Protein AF-A0A7C6IAA2-F1 (afdb_monomer)

Mean predicted aligned error: 3.4 Å

Solvent-accessible surface area (backbone atoms only — not comparable to full-atom values): 5817 Å² total; per-residue (Å²): 135,82,60,46,79,39,55,35,83,63,87,96,36,44,39,55,83,73,39,61,46,97,62,60,46,46,45,100,55,75,47,34,41,52,76,76,59,38,31,68,42,54,48,40,27,23,54,76,74,75,37,54,86,50,45,62,55,53,52,51,48,50,66,68,46,45,66,60,51,53,51,56,52,62,74,66,56,58,91,87,53,62,60,71,55,53,51,31,44,52,52,49,50,54,64,47,59,79,43,82

Radius of gyration: 15.53 Å; Cα contacts (8 Å, |Δi|>4): 88; chains: 1; bounding box: 31×31×39 Å

Sequence (100 aa):
MSAYPVLAHGNEKIPAEKLKMAMAVTGTNRHYTWSKIQGRHWKETASRYGSVNLIDEVLTEILKIMSQSIETVSNSLPPEFPEQLALSIFNGIRSTVERL

Structure (mmCIF, N/CA/C/O backbone):
data_AF-A0A7C6IAA2-F1
#
_entry.id   AF-A0A7C6IAA2-F1
#
loop_
_atom_site.group_PDB
_atom_site.id
_atom_site.type_symbol
_atom_site.label_atom_id
_atom_site.label_alt_id
_atom_site.label_comp_id
_atom_site.label_asym_id
_atom_site.label_entity_id
_atom_site.label_seq_id
_atom_site.pdbx_PDB_ins_code
_atom_site.Cartn_x
_atom_site.Cartn_y
_atom_site.Cartn_z
_atom_site.occupancy
_atom_site.B_iso_or_equiv
_atom_site.auth_seq_id
_atom_site.auth_comp_id
_atom_site.auth_asym_id
_atom_site.auth_atom_id
_atom_site.pdbx_PDB_model_num
ATOM 1 N N . MET A 1 1 ? -14.379 1.854 -3.011 1.00 63.50 1 MET A N 1
ATOM 2 C CA . MET A 1 1 ? -14.644 1.164 -1.728 1.00 63.50 1 MET A CA 1
ATOM 3 C C . MET A 1 1 ? -13.348 0.524 -1.251 1.00 63.50 1 MET A C 1
ATOM 5 O O . MET A 1 1 ? -12.658 -0.055 -2.081 1.00 63.50 1 MET A O 1
ATOM 9 N N . SER A 1 2 ? -12.989 0.656 0.029 1.00 86.12 2 SER A N 1
ATOM 10 C CA . SER A 1 2 ? -11.819 -0.033 0.600 1.00 86.12 2 SER A CA 1
ATOM 11 C C . SER A 1 2 ? -12.197 -1.449 1.035 1.00 86.12 2 SER A C 1
ATOM 13 O O . SER A 1 2 ? -13.239 -1.631 1.659 1.00 86.12 2 SER A O 1
ATOM 15 N N . ALA A 1 3 ? -11.358 -2.439 0.721 1.00 92.94 3 ALA A N 1
ATOM 16 C CA . ALA A 1 3 ? -11.587 -3.837 1.095 1.00 92.94 3 ALA A CA 1
ATOM 17 C C . ALA A 1 3 ? -10.971 -4.219 2.454 1.00 92.94 3 ALA A C 1
ATOM 19 O O . ALA A 1 3 ? -11.342 -5.246 3.013 1.00 92.94 3 ALA A O 1
ATOM 20 N N . TYR A 1 4 ? -10.066 -3.405 3.011 1.00 94.00 4 TYR A N 1
ATOM 21 C CA . TYR A 1 4 ? -9.378 -3.709 4.275 1.00 94.00 4 TYR A CA 1
ATOM 22 C C . TYR A 1 4 ? -10.288 -4.028 5.472 1.00 94.00 4 TYR A C 1
ATOM 24 O O . TYR A 1 4 ? -9.972 -4.977 6.186 1.00 94.00 4 TYR A O 1
ATOM 32 N N . PRO A 1 5 ? -11.435 -3.349 5.683 1.00 94.56 5 PRO A N 1
ATOM 33 C CA . PRO A 1 5 ? -12.305 -3.635 6.833 1.00 94.56 5 PRO A CA 1
ATOM 34 C C . PRO A 1 5 ? -12.914 -5.049 6.814 1.00 94.56 5 PRO A C 1
ATOM 36 O O . PRO A 1 5 ? -13.350 -5.586 7.838 1.00 94.56 5 PRO A O 1
ATOM 39 N N . VAL A 1 6 ? -12.960 -5.666 5.631 1.00 94.19 6 VAL A N 1
ATOM 40 C CA . VAL A 1 6 ? -13.503 -7.011 5.411 1.00 94.19 6 VAL A CA 1
ATOM 41 C C . VAL A 1 6 ? -12.428 -8.018 5.002 1.00 94.19 6 VAL 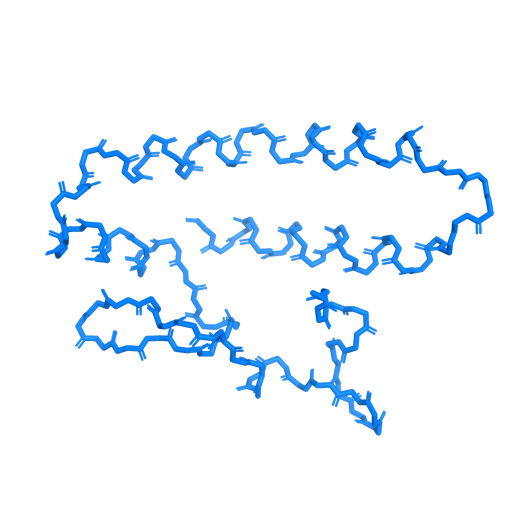A C 1
ATOM 43 O O . VAL A 1 6 ? -12.762 -9.161 4.706 1.00 94.19 6 VAL A O 1
ATOM 46 N N . LEU A 1 7 ? -11.149 -7.631 4.999 1.00 93.00 7 LEU A N 1
ATOM 47 C CA . LEU A 1 7 ? -10.043 -8.476 4.554 1.00 93.00 7 LEU A CA 1
ATOM 48 C C . LEU A 1 7 ? -9.609 -9.429 5.674 1.00 93.00 7 LEU A C 1
ATOM 50 O O . LEU A 1 7 ? -8.737 -9.114 6.478 1.00 93.00 7 LEU A O 1
ATOM 54 N N . ALA A 1 8 ? -10.264 -10.584 5.750 1.00 89.81 8 ALA A N 1
ATOM 55 C CA . ALA A 1 8 ? -10.018 -11.619 6.750 1.00 89.81 8 ALA A CA 1
ATOM 56 C C . ALA A 1 8 ? -10.570 -12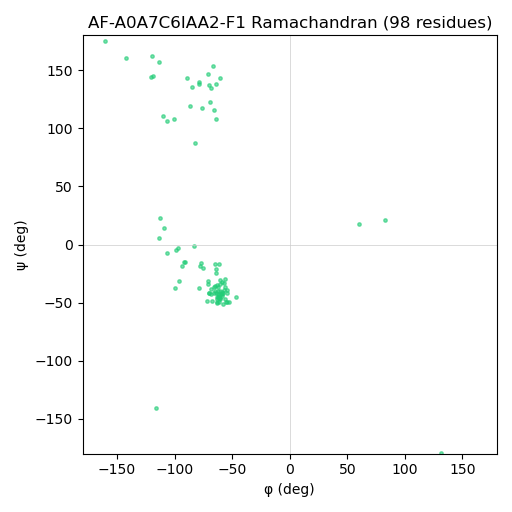.975 6.279 1.00 89.81 8 ALA A C 1
ATOM 58 O O . ALA A 1 8 ? -11.231 -13.076 5.243 1.00 89.81 8 ALA A O 1
ATOM 59 N N . HIS A 1 9 ? -10.320 -14.018 7.068 1.00 90.12 9 HIS A N 1
ATOM 60 C CA . HIS A 1 9 ? -11.006 -15.300 6.928 1.00 90.12 9 HIS A CA 1
ATOM 61 C C . HIS A 1 9 ? -12.281 -15.303 7.780 1.00 90.12 9 HIS A C 1
ATOM 63 O O . HIS A 1 9 ? -12.285 -14.756 8.881 1.00 90.12 9 HIS A O 1
ATOM 69 N N . GLY A 1 10 ? -13.346 -15.935 7.284 1.00 89.00 10 GLY A N 1
ATOM 70 C CA . GLY A 1 10 ? -14.610 -16.093 8.007 1.00 89.00 10 GLY A CA 1
ATOM 71 C C . GLY A 1 10 ? -15.835 -15.720 7.176 1.00 89.00 10 GLY A C 1
ATOM 72 O O . GLY A 1 10 ? -15.724 -15.345 6.006 1.00 89.00 10 GLY A O 1
ATOM 73 N N . ASN A 1 11 ? -17.012 -15.833 7.793 1.00 84.06 11 ASN A N 1
ATOM 74 C CA . ASN A 1 11 ? -18.274 -15.446 7.167 1.00 84.06 11 ASN A CA 1
ATOM 75 C C . ASN A 1 11 ? -18.291 -13.938 6.890 1.00 84.06 11 ASN A C 1
ATOM 77 O O . ASN A 1 11 ? -17.833 -13.151 7.714 1.00 84.06 11 ASN A O 1
ATOM 81 N N . GLU A 1 12 ? -18.800 -13.553 5.716 1.00 86.81 12 GLU A N 1
ATOM 82 C CA . GLU A 1 12 ? -18.903 -12.151 5.267 1.00 86.81 12 GLU A CA 1
ATOM 83 C C . GLU A 1 12 ? -17.553 -11.407 5.157 1.00 86.81 12 GLU A C 1
ATOM 85 O O . GLU A 1 12 ? -17.505 -10.177 5.086 1.00 86.81 12 GLU A O 1
ATOM 90 N N . LYS A 1 13 ? -16.436 -12.146 5.112 1.00 92.81 13 LYS A N 1
ATOM 91 C CA . LYS A 1 13 ? -15.082 -11.614 4.910 1.00 92.81 13 LYS A CA 1
ATOM 92 C C . LYS A 1 13 ? -14.493 -12.078 3.579 1.00 92.81 13 LYS A C 1
ATOM 94 O O . LYS A 1 13 ? -14.902 -13.086 3.003 1.00 92.81 13 LYS A O 1
ATOM 99 N N . ILE A 1 14 ? -13.524 -11.318 3.081 1.00 93.50 14 ILE A N 1
ATOM 100 C CA . ILE A 1 14 ? -12.820 -11.579 1.827 1.00 93.50 14 ILE A CA 1
ATOM 101 C C . ILE A 1 14 ? -11.382 -11.997 2.159 1.00 93.50 14 ILE A C 1
ATOM 103 O O . ILE A 1 14 ? -10.586 -11.151 2.572 1.00 93.50 14 ILE A O 1
ATOM 107 N N . PRO A 1 15 ? -11.010 -13.270 1.938 1.00 94.00 15 PRO A N 1
ATOM 108 C CA . PRO A 1 15 ? -9.627 -13.708 2.073 1.00 94.00 15 PRO A CA 1
ATOM 109 C C . PRO A 1 15 ? -8.701 -12.958 1.109 1.00 94.00 15 PRO A C 1
ATOM 111 O O . PRO A 1 15 ? -9.063 -12.679 -0.041 1.00 94.00 15 PRO A O 1
ATOM 114 N N . ALA A 1 16 ? -7.484 -12.655 1.558 1.00 92.38 16 ALA A N 1
ATOM 115 C CA . ALA A 1 16 ? -6.527 -11.833 0.817 1.00 92.38 16 ALA A CA 1
ATOM 116 C C . ALA A 1 16 ? -6.144 -12.432 -0.549 1.00 92.38 16 ALA A C 1
ATOM 118 O O . ALA A 1 16 ? -5.843 -11.701 -1.495 1.00 92.38 16 ALA A O 1
ATOM 119 N N . GLU A 1 17 ? -6.151 -13.758 -0.675 1.00 93.25 17 GLU A N 1
ATOM 120 C CA . GLU A 1 17 ? -5.873 -14.487 -1.912 1.00 93.25 17 GLU A CA 1
ATOM 121 C C . GLU A 1 17 ? -7.034 -14.446 -2.920 1.00 93.25 17 GLU A C 1
ATOM 123 O O . GLU A 1 17 ? -6.818 -14.647 -4.119 1.00 93.25 17 GLU A O 1
ATOM 128 N N . LYS A 1 18 ? -8.254 -14.145 -2.453 1.00 94.31 18 LYS A N 1
ATOM 129 C CA . LYS A 1 18 ? -9.453 -14.001 -3.291 1.00 94.31 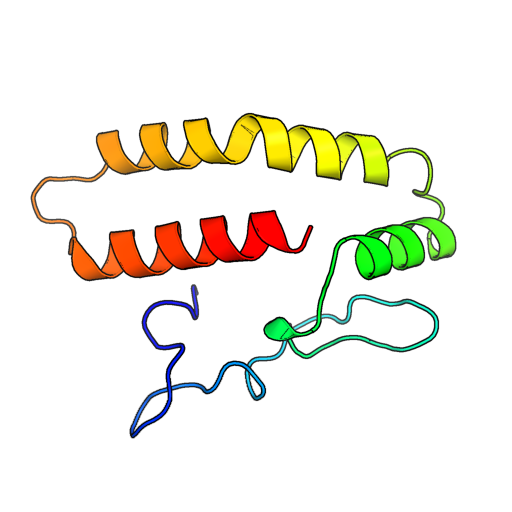18 LYS A CA 1
ATOM 130 C C . LYS A 1 18 ? -9.713 -12.555 -3.714 1.00 94.31 18 LYS A C 1
ATOM 132 O O . LYS A 1 18 ? -10.419 -12.344 -4.700 1.00 94.31 18 LYS A O 1
ATOM 137 N N . LEU A 1 19 ? -9.127 -11.570 -3.029 1.00 95.19 19 LEU A N 1
ATOM 138 C CA . LEU A 1 19 ? -9.236 -10.163 -3.412 1.00 95.19 19 LEU A CA 1
ATOM 139 C C . LEU A 1 19 ? -8.477 -9.887 -4.720 1.00 95.19 19 LEU A C 1
ATOM 141 O O . LEU A 1 19 ? -7.266 -10.109 -4.819 1.00 95.19 19 LEU A O 1
ATOM 145 N N . LYS A 1 20 ? -9.189 -9.364 -5.723 1.00 95.56 20 LYS A N 1
ATOM 146 C CA . LYS A 1 20 ? -8.641 -9.022 -7.041 1.00 95.56 20 LYS A CA 1
ATOM 147 C C . LYS A 1 20 ? -8.819 -7.542 -7.357 1.00 95.56 20 LYS A C 1
ATOM 149 O O . LYS A 1 20 ? -9.842 -6.949 -7.030 1.00 95.56 20 LYS A O 1
ATOM 154 N N . MET A 1 21 ? -7.832 -6.981 -8.045 1.00 95.69 21 MET A N 1
ATOM 155 C CA . MET A 1 21 ? -7.906 -5.664 -8.664 1.00 95.69 21 MET A CA 1
ATOM 156 C C . MET A 1 21 ? -8.835 -5.693 -9.876 1.00 95.69 21 MET A C 1
ATOM 158 O O . MET A 1 21 ? -8.888 -6.690 -10.596 1.00 95.69 21 MET A O 1
ATOM 162 N N . ALA A 1 22 ? -9.528 -4.581 -10.130 1.00 95.12 22 ALA A N 1
ATOM 163 C CA . ALA A 1 22 ? -10.354 -4.431 -11.329 1.00 95.12 22 ALA A CA 1
ATOM 164 C C . ALA A 1 22 ? -9.506 -4.484 -12.615 1.00 95.12 22 ALA A C 1
ATOM 166 O O . ALA A 1 22 ? -9.927 -5.050 -13.621 1.00 95.12 22 ALA A O 1
ATOM 167 N N . MET A 1 23 ? -8.282 -3.945 -12.561 1.00 95.44 23 MET A N 1
ATOM 168 C CA . MET A 1 23 ? -7.304 -3.982 -13.648 1.00 95.44 23 MET A CA 1
ATOM 169 C C . MET A 1 23 ? -6.041 -4.724 -13.218 1.00 95.44 23 MET A C 1
ATOM 171 O O . MET A 1 23 ? -5.622 -4.644 -12.065 1.00 95.44 23 MET A O 1
ATOM 175 N N . ALA A 1 24 ? -5.435 -5.447 -14.158 1.00 96.19 24 ALA A N 1
ATOM 176 C CA . ALA A 1 24 ? -4.199 -6.174 -13.907 1.00 96.19 24 ALA A CA 1
ATOM 177 C C . ALA A 1 24 ? -2.982 -5.251 -13.924 1.00 96.19 24 ALA A C 1
ATOM 179 O O . ALA A 1 24 ? -2.822 -4.441 -14.838 1.00 96.19 24 ALA A O 1
ATOM 180 N N . VAL A 1 25 ? -2.058 -5.497 -12.999 1.00 96.19 25 VAL A N 1
ATOM 181 C CA . VAL A 1 25 ? -0.667 -5.051 -13.133 1.00 96.19 25 VAL A CA 1
ATOM 182 C C . VAL A 1 25 ? 0.001 -5.997 -14.128 1.00 96.19 25 VAL A C 1
ATOM 184 O O . VAL A 1 25 ? -0.008 -7.218 -13.934 1.00 96.19 25 VAL A O 1
ATOM 187 N N . THR A 1 26 ? 0.462 -5.458 -15.255 1.00 94.06 26 THR A N 1
ATOM 188 C CA . THR A 1 26 ? 0.820 -6.254 -16.435 1.00 94.06 26 THR A CA 1
ATOM 189 C C . THR A 1 26 ? 2.328 -6.324 -16.585 1.00 94.06 26 THR A C 1
ATOM 191 O O . THR A 1 26 ? 2.956 -5.371 -17.029 1.00 94.06 26 THR A O 1
ATOM 194 N N . GLY A 1 27 ? 2.885 -7.485 -16.267 1.00 89.12 27 GLY A N 1
ATOM 195 C CA . GLY A 1 27 ? 4.264 -7.839 -16.557 1.00 89.12 27 GLY A CA 1
ATOM 196 C C . GLY A 1 27 ? 4.325 -9.011 -17.530 1.00 89.12 27 GLY A C 1
ATOM 197 O O . GLY A 1 27 ? 3.508 -9.123 -18.444 1.00 89.12 27 GLY A O 1
ATOM 198 N N . THR A 1 28 ? 5.267 -9.921 -17.301 1.00 88.44 28 THR A N 1
ATOM 199 C CA . THR A 1 28 ? 5.388 -11.215 -17.983 1.00 88.44 28 THR A CA 1
ATOM 200 C C . THR A 1 28 ? 4.101 -12.007 -17.815 1.00 88.44 28 THR A C 1
ATOM 202 O O . THR A 1 28 ? 3.627 -12.624 -18.763 1.00 88.44 28 THR A O 1
ATOM 205 N N . ASN A 1 29 ? 3.485 -11.889 -16.635 1.00 92.81 29 ASN A N 1
ATOM 206 C CA . ASN A 1 29 ? 2.143 -12.366 -16.348 1.00 92.81 29 ASN A CA 1
ATOM 207 C C . ASN A 1 29 ? 1.224 -11.208 -15.929 1.00 92.81 29 ASN A C 1
ATOM 209 O O . ASN A 1 29 ? 1.671 -10.131 -15.526 1.00 92.81 29 ASN A O 1
ATOM 213 N N . ARG A 1 30 ? -0.091 -11.439 -16.004 1.00 95.69 30 ARG A N 1
ATOM 214 C CA . ARG A 1 30 ? -1.109 -10.505 -15.498 1.00 95.69 30 ARG A CA 1
ATOM 215 C C . ARG A 1 30 ? -1.358 -10.773 -14.015 1.00 95.69 30 ARG A C 1
ATOM 217 O O . ARG A 1 30 ? -1.823 -11.853 -13.651 1.00 95.69 30 ARG A O 1
ATOM 224 N N . HIS A 1 31 ? -1.107 -9.781 -13.166 1.00 96.56 31 HIS A N 1
ATOM 225 C CA . HIS A 1 31 ? -1.326 -9.876 -11.724 1.00 96.56 31 HIS A CA 1
ATOM 226 C C . HIS A 1 31 ? -2.633 -9.179 -11.337 1.00 96.56 31 HIS A C 1
ATOM 228 O O . HIS A 1 31 ? -2.724 -7.954 -11.352 1.00 96.56 31 HIS A O 1
ATOM 234 N N . TYR A 1 32 ? -3.648 -9.976 -10.987 1.00 97.12 32 TYR A N 1
ATOM 235 C CA . TYR A 1 32 ? -4.931 -9.479 -10.471 1.00 97.12 32 TYR A CA 1
ATOM 236 C C . TYR A 1 32 ? -5.027 -9.561 -8.949 1.00 97.12 32 TYR A C 1
ATOM 238 O O . TYR A 1 32 ? -5.632 -8.694 -8.331 1.00 97.12 32 TYR A O 1
ATOM 246 N N . THR A 1 33 ? -4.482 -10.613 -8.336 1.00 96.44 33 THR A N 1
ATOM 247 C CA . THR A 1 33 ? -4.605 -10.834 -6.890 1.00 96.44 33 THR A CA 1
ATOM 248 C C . THR A 1 33 ? -3.863 -9.745 -6.122 1.00 96.44 33 THR A C 1
ATOM 250 O O . THR A 1 33 ? -2.638 -9.669 -6.204 1.00 96.44 33 THR A O 1
ATOM 253 N N . TRP A 1 34 ? -4.603 -8.943 -5.351 1.00 95.00 34 TRP A N 1
ATOM 254 C CA . TRP A 1 34 ? -4.091 -7.766 -4.639 1.00 95.00 34 TRP A CA 1
ATOM 255 C C . TRP A 1 34 ? -2.869 -8.087 -3.774 1.00 95.00 34 TRP A C 1
ATOM 257 O O . TRP A 1 34 ? -1.828 -7.445 -3.885 1.00 95.00 34 TRP A O 1
ATOM 267 N N . SER A 1 35 ? -2.971 -9.145 -2.969 1.00 94.62 35 SER A N 1
ATOM 268 C CA . SER A 1 35 ? -1.921 -9.573 -2.037 1.00 94.62 35 SER A CA 1
ATOM 269 C C . SER A 1 35 ? -0.629 -10.046 -2.715 1.00 94.62 35 SER A C 1
ATOM 271 O O . SER A 1 35 ? 0.409 -10.109 -2.063 1.00 94.62 35 SER A O 1
ATOM 273 N N . LYS A 1 36 ? -0.663 -10.352 -4.019 1.00 94.81 36 LYS A N 1
ATOM 274 C CA . LYS A 1 36 ? 0.500 -10.815 -4.797 1.00 94.81 36 LYS A CA 1
ATOM 275 C C . LYS A 1 36 ? 1.167 -9.705 -5.611 1.00 94.81 36 LYS A C 1
ATOM 277 O O . LYS A 1 36 ? 2.184 -9.962 -6.255 1.00 94.81 36 LYS A O 1
ATOM 282 N N . ILE A 1 37 ? 0.607 -8.497 -5.630 1.00 96.12 37 ILE A N 1
ATOM 283 C CA . ILE A 1 37 ? 1.203 -7.352 -6.324 1.00 96.12 37 ILE A CA 1
ATOM 284 C C . ILE A 1 37 ? 2.333 -6.778 -5.451 1.00 96.12 37 ILE A C 1
ATOM 286 O O . ILE A 1 37 ? 2.209 -6.697 -4.232 1.00 96.12 37 ILE A O 1
ATOM 290 N N . GLN A 1 38 ? 3.448 -6.424 -6.092 1.00 95.62 38 GLN A N 1
ATOM 291 C CA . GLN A 1 38 ? 4.704 -5.982 -5.477 1.00 95.62 38 GLN A CA 1
ATOM 292 C C . GLN A 1 38 ? 5.298 -4.867 -6.343 1.00 95.62 38 GLN A C 1
ATOM 294 O O . GLN A 1 38 ? 4.979 -4.807 -7.536 1.00 95.62 38 GLN A O 1
ATOM 299 N N . GLY A 1 39 ? 6.205 -4.057 -5.793 1.00 95.19 39 GLY A N 1
ATOM 300 C CA . GLY A 1 39 ? 6.892 -2.976 -6.515 1.00 95.19 39 GLY A CA 1
ATOM 301 C C . GLY A 1 39 ? 7.446 -3.387 -7.878 1.00 95.19 39 GLY A C 1
ATOM 302 O O . GLY A 1 39 ? 7.191 -2.737 -8.891 1.00 95.19 39 GLY A O 1
ATOM 303 N N . ARG A 1 40 ? 8.112 -4.547 -7.948 1.00 94.81 40 ARG A N 1
ATOM 304 C CA . ARG A 1 40 ? 8.667 -5.085 -9.205 1.00 94.81 40 ARG A CA 1
ATOM 305 C C . ARG A 1 40 ? 7.631 -5.277 -10.320 1.00 94.81 40 ARG A C 1
ATOM 307 O O . ARG A 1 40 ? 7.964 -5.083 -11.483 1.00 94.81 40 ARG A O 1
ATOM 314 N N . HIS A 1 41 ? 6.380 -5.613 -9.989 1.00 96.44 41 HIS A N 1
ATOM 315 C CA . HIS A 1 41 ? 5.319 -5.779 -10.989 1.00 96.44 41 HIS A CA 1
ATOM 316 C C . HIS A 1 41 ? 4.900 -4.426 -11.584 1.00 96.44 41 HIS A C 1
ATOM 318 O O . HIS A 1 41 ? 4.596 -4.332 -12.776 1.00 96.44 41 HIS A O 1
ATOM 324 N N . TRP A 1 42 ? 4.929 -3.361 -10.777 1.00 95.94 42 TRP A N 1
ATOM 325 C CA . TRP A 1 42 ? 4.694 -1.999 -11.251 1.00 95.94 42 TRP A CA 1
ATOM 326 C C . TRP A 1 42 ? 5.831 -1.509 -12.145 1.00 95.94 42 TRP A C 1
ATOM 328 O O . TRP A 1 42 ? 5.558 -0.971 -13.217 1.00 95.94 42 TRP A O 1
ATOM 338 N N . LYS A 1 43 ? 7.091 -1.781 -11.775 1.00 95.12 43 LYS A N 1
ATOM 339 C CA . LYS A 1 43 ? 8.255 -1.471 -12.627 1.00 95.12 43 LYS A CA 1
ATOM 340 C C . LYS A 1 43 ? 8.183 -2.181 -13.977 1.00 95.12 43 LYS A C 1
ATOM 342 O O . LYS A 1 43 ? 8.417 -1.571 -15.016 1.00 95.12 43 LYS A O 1
ATOM 347 N N . GLU A 1 44 ? 7.788 -3.452 -13.978 1.00 95.19 44 GLU A N 1
ATOM 348 C CA . GLU A 1 44 ? 7.614 -4.215 -15.214 1.00 95.19 44 GLU A CA 1
ATOM 349 C C . GLU A 1 44 ? 6.479 -3.657 -16.086 1.00 95.19 44 GLU A C 1
ATOM 351 O O . GLU A 1 44 ? 6.628 -3.535 -17.303 1.00 95.19 44 GLU A O 1
ATOM 356 N N . THR A 1 45 ? 5.371 -3.247 -15.463 1.00 95.62 45 THR A N 1
ATOM 357 C CA . THR A 1 45 ? 4.270 -2.572 -16.167 1.00 95.62 45 THR A CA 1
ATOM 358 C C . THR A 1 45 ? 4.754 -1.275 -16.811 1.00 95.62 45 THR A C 1
ATOM 360 O O . THR A 1 45 ? 4.517 -1.048 -17.995 1.00 95.62 45 THR A O 1
ATOM 363 N N . ALA A 1 46 ? 5.490 -0.449 -16.069 1.00 95.06 46 ALA A N 1
ATOM 364 C CA . ALA A 1 46 ? 6.033 0.805 -16.575 1.00 95.06 46 ALA A CA 1
ATOM 365 C C . ALA A 1 46 ? 7.015 0.594 -17.737 1.00 95.06 46 ALA A C 1
ATOM 367 O O . ALA A 1 46 ? 6.961 1.325 -18.723 1.00 95.06 46 ALA A O 1
ATOM 368 N N . SER A 1 47 ? 7.866 -0.434 -17.666 1.00 93.00 47 SER A N 1
ATOM 369 C CA . SER A 1 47 ? 8.772 -0.801 -18.760 1.00 93.00 47 SER A CA 1
ATOM 370 C C . SER A 1 47 ? 8.017 -1.135 -20.052 1.00 93.00 47 SER A C 1
ATOM 372 O O . SER A 1 47 ? 8.416 -0.688 -21.124 1.00 93.00 47 SER A O 1
ATOM 374 N N . ARG A 1 48 ? 6.886 -1.845 -19.959 1.00 92.50 48 ARG A N 1
ATOM 375 C CA . ARG 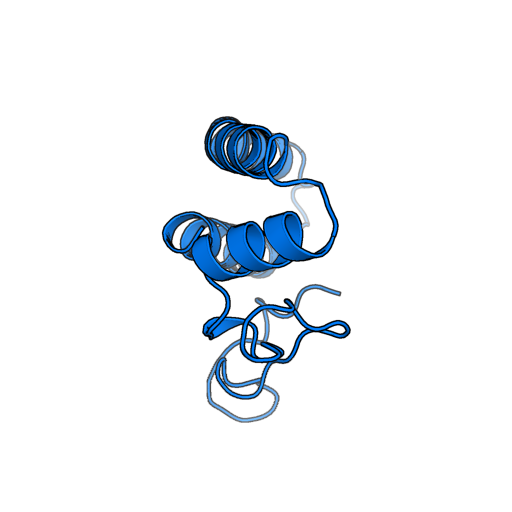A 1 48 ? 6.081 -2.241 -21.129 1.00 92.50 48 ARG A CA 1
ATOM 376 C C . ARG A 1 48 ? 5.351 -1.087 -21.807 1.00 92.50 48 ARG A C 1
ATOM 378 O O . ARG A 1 48 ? 5.146 -1.143 -23.014 1.00 92.50 48 ARG A O 1
ATOM 385 N N . TYR A 1 49 ? 4.953 -0.070 -21.047 1.00 91.56 49 TYR A N 1
ATOM 386 C CA . TYR A 1 49 ? 4.158 1.053 -21.557 1.00 91.56 49 TYR A CA 1
ATOM 387 C C . TYR A 1 49 ? 4.944 2.372 -21.651 1.00 91.56 49 TYR A C 1
ATOM 389 O O . TYR A 1 49 ? 4.348 3.425 -21.851 1.00 91.56 49 TYR A O 1
ATOM 397 N N . GLY A 1 50 ? 6.279 2.326 -21.549 1.00 90.75 50 GLY A N 1
ATOM 398 C CA . GLY A 1 50 ? 7.149 3.478 -21.820 1.00 90.75 50 GLY A CA 1
ATOM 399 C C . GLY A 1 50 ? 7.310 4.474 -20.665 1.00 90.75 50 GLY A C 1
ATOM 400 O O . GLY A 1 50 ? 7.699 5.612 -20.895 1.00 90.75 50 GLY A O 1
ATOM 401 N N . SER A 1 51 ? 7.043 4.066 -19.421 1.00 90.88 51 SER A N 1
ATOM 402 C CA . SER A 1 51 ? 7.138 4.918 -18.220 1.00 90.88 51 SER A CA 1
ATOM 403 C C . SER A 1 51 ? 8.256 4.497 -17.257 1.00 90.88 51 SER A C 1
ATOM 405 O O . SER A 1 51 ? 8.199 4.800 -16.067 1.00 90.88 51 SER A O 1
ATOM 407 N N . VAL A 1 52 ? 9.275 3.782 -17.747 1.00 89.50 52 VAL A N 1
ATOM 408 C CA . VAL A 1 52 ? 10.342 3.205 -16.905 1.00 89.50 52 VAL A CA 1
ATOM 409 C C . VAL A 1 52 ? 11.107 4.253 -16.089 1.00 89.50 52 VAL A C 1
ATOM 411 O O . VAL A 1 52 ? 11.485 3.979 -14.960 1.00 89.50 52 VAL A O 1
ATOM 414 N N . ASN A 1 53 ? 11.267 5.468 -16.618 1.00 88.62 53 ASN A N 1
ATOM 415 C CA . ASN A 1 53 ? 11.989 6.544 -15.932 1.00 88.62 53 ASN A CA 1
ATOM 416 C C . ASN A 1 53 ? 11.158 7.221 -14.830 1.00 88.62 53 ASN A C 1
ATOM 418 O O . ASN A 1 53 ? 11.725 7.891 -13.978 1.00 88.62 53 ASN A O 1
ATOM 422 N N . LEU A 1 54 ? 9.830 7.058 -14.850 1.00 93.12 54 LEU A N 1
ATOM 423 C CA . LEU A 1 54 ? 8.911 7.720 -13.918 1.00 93.12 54 LEU A CA 1
ATOM 424 C C . LEU A 1 54 ? 8.554 6.828 -12.723 1.00 93.12 54 LEU A C 1
ATOM 426 O O . LEU A 1 54 ? 8.282 7.318 -11.632 1.00 93.12 54 LEU A O 1
ATOM 430 N N . ILE A 1 55 ? 8.524 5.507 -12.916 1.00 95.19 55 ILE A N 1
ATOM 431 C CA . ILE A 1 55 ? 7.981 4.601 -11.898 1.00 95.19 55 ILE A CA 1
ATOM 432 C C . ILE A 1 55 ? 8.795 4.593 -10.602 1.00 95.19 55 ILE A C 1
ATOM 434 O O . ILE A 1 55 ? 8.213 4.501 -9.526 1.00 95.19 55 ILE A O 1
ATOM 438 N N . ASP A 1 56 ? 10.120 4.717 -10.686 1.00 93.88 56 ASP A N 1
ATOM 439 C CA . ASP A 1 56 ? 10.980 4.756 -9.502 1.00 93.88 56 ASP A CA 1
ATOM 440 C C . ASP A 1 56 ? 10.778 6.044 -8.696 1.00 93.88 56 ASP A C 1
ATOM 442 O O . ASP A 1 56 ? 10.741 5.995 -7.466 1.00 93.88 56 ASP A O 1
ATOM 446 N N . GLU A 1 57 ? 10.580 7.175 -9.376 1.00 95.31 57 GLU A N 1
ATOM 447 C CA . GLU A 1 57 ? 10.258 8.456 -8.745 1.00 95.31 57 GLU A CA 1
ATOM 448 C C . GLU A 1 57 ? 8.908 8.381 -8.025 1.00 95.31 57 GLU A C 1
ATOM 450 O O . GLU A 1 57 ? 8.837 8.660 -6.831 1.00 95.31 57 GLU A O 1
ATOM 455 N N . VAL A 1 58 ? 7.869 7.891 -8.709 1.00 95.44 58 VAL A N 1
ATOM 456 C CA . VAL A 1 58 ? 6.519 7.753 -8.141 1.00 95.44 58 VAL A CA 1
ATOM 457 C C . VAL A 1 58 ? 6.508 6.806 -6.941 1.00 95.44 58 VAL A C 1
ATOM 459 O O . VAL A 1 58 ? 5.911 7.123 -5.914 1.00 95.44 58 VAL A O 1
ATOM 462 N N . LEU A 1 59 ? 7.171 5.647 -7.031 1.00 95.00 59 LEU A N 1
ATOM 463 C CA . LEU A 1 59 ? 7.255 4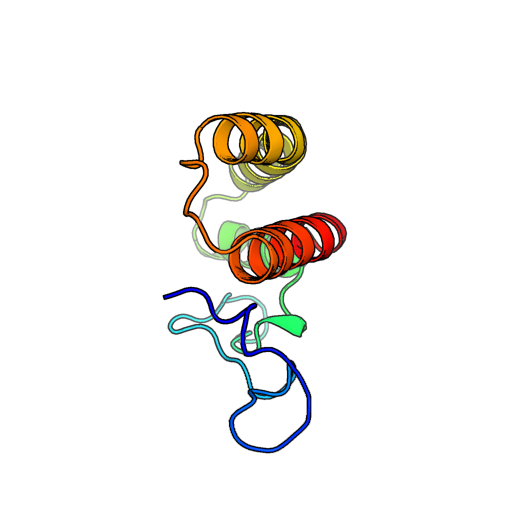.721 -5.899 1.00 95.00 59 LEU A CA 1
ATOM 464 C C . LEU A 1 59 ? 7.998 5.364 -4.723 1.00 95.00 59 LEU A C 1
ATOM 466 O O . LEU A 1 59 ? 7.517 5.299 -3.594 1.00 95.00 59 LEU A O 1
ATOM 470 N N . THR A 1 60 ? 9.123 6.033 -4.980 1.00 95.31 60 THR A N 1
ATOM 471 C CA . THR A 1 60 ? 9.901 6.718 -3.937 1.00 95.31 60 THR A CA 1
ATOM 472 C C . THR A 1 60 ? 9.090 7.823 -3.265 1.00 95.31 60 THR A C 1
ATOM 474 O O . THR A 1 60 ? 9.099 7.936 -2.039 1.00 95.31 60 THR A O 1
ATOM 477 N N . GLU A 1 61 ? 8.360 8.620 -4.044 1.00 96.31 61 GLU A N 1
ATOM 478 C CA . GLU A 1 61 ? 7.492 9.674 -3.531 1.00 96.31 61 GLU A CA 1
ATOM 479 C C . GLU A 1 61 ? 6.387 9.092 -2.645 1.00 96.31 61 GLU A C 1
ATOM 481 O O . GLU A 1 61 ? 6.243 9.524 -1.501 1.00 96.31 61 GLU A O 1
ATOM 486 N N . ILE A 1 62 ? 5.677 8.060 -3.118 1.00 95.94 62 ILE A N 1
ATOM 487 C CA . ILE A 1 62 ? 4.636 7.365 -2.346 1.00 95.94 62 ILE A CA 1
ATOM 488 C C . ILE A 1 62 ? 5.198 6.877 -1.007 1.00 95.94 62 ILE A C 1
ATOM 490 O O . ILE A 1 62 ? 4.602 7.146 0.037 1.00 95.94 62 ILE A O 1
ATOM 494 N N . LEU A 1 63 ? 6.349 6.194 -1.016 1.00 95.38 63 LEU A N 1
ATOM 495 C CA . LEU A 1 63 ? 6.987 5.680 0.201 1.00 95.38 63 LEU A CA 1
ATOM 496 C C . LEU A 1 63 ? 7.383 6.812 1.164 1.00 95.38 63 LEU A C 1
ATOM 498 O O . LEU A 1 63 ? 7.239 6.666 2.377 1.00 95.38 63 LEU A O 1
ATOM 502 N N . LYS A 1 64 ? 7.835 7.954 0.633 1.00 96.38 64 LYS A N 1
ATOM 503 C CA . LYS A 1 64 ? 8.239 9.125 1.421 1.00 96.38 64 LYS A CA 1
ATOM 504 C C . LYS A 1 64 ? 7.054 9.823 2.094 1.00 96.38 64 LYS A C 1
ATOM 506 O O . LYS A 1 64 ? 7.178 10.238 3.244 1.00 96.38 64 LYS A O 1
ATOM 511 N N . ILE A 1 65 ? 5.923 9.972 1.400 1.00 96.44 65 ILE A N 1
ATOM 512 C CA . ILE A 1 65 ? 4.784 10.773 1.887 1.00 96.44 65 ILE A CA 1
ATOM 513 C C . ILE A 1 65 ? 3.744 9.965 2.670 1.00 96.44 65 ILE A C 1
ATOM 515 O O . ILE A 1 65 ? 2.890 10.559 3.334 1.00 96.44 65 ILE A O 1
ATOM 519 N N . MET A 1 66 ? 3.763 8.628 2.590 1.00 95.88 66 MET A N 1
ATOM 520 C CA . MET A 1 66 ? 2.646 7.815 3.087 1.00 95.88 66 MET A CA 1
ATOM 521 C C . MET A 1 66 ? 2.419 7.963 4.594 1.00 95.88 66 MET A C 1
ATOM 523 O O . MET A 1 66 ? 1.283 8.150 5.025 1.00 95.88 66 MET A O 1
ATOM 527 N N . SER A 1 67 ? 3.483 7.922 5.401 1.00 94.56 67 SER A N 1
ATOM 528 C CA . SER A 1 67 ? 3.369 8.037 6.862 1.00 94.56 67 SER A CA 1
ATOM 529 C C . SER A 1 67 ? 2.744 9.369 7.283 1.00 94.56 67 SER A C 1
ATOM 531 O O . SER A 1 67 ? 1.800 9.381 8.071 1.00 94.56 67 SER A O 1
ATOM 533 N N . GLN A 1 68 ? 3.205 10.475 6.690 1.00 96.75 68 GLN A N 1
ATOM 534 C CA . GLN A 1 68 ? 2.675 11.814 6.961 1.00 96.75 68 GLN A CA 1
ATOM 535 C C . GLN A 1 68 ? 1.224 11.957 6.484 1.00 96.75 68 GLN A C 1
ATOM 537 O O . GLN A 1 68 ? 0.407 12.604 7.137 1.00 96.75 68 GLN A O 1
ATOM 542 N N . SER A 1 69 ? 0.885 11.332 5.356 1.00 97.06 69 SER A N 1
ATOM 543 C CA . SER A 1 69 ? -0.476 11.340 4.816 1.00 97.06 69 SER A CA 1
ATOM 544 C C . SER A 1 69 ? -1.447 10.603 5.745 1.00 97.06 69 SER A C 1
ATOM 546 O O . SER A 1 69 ? -2.541 11.100 6.001 1.00 97.06 69 SER A O 1
ATOM 548 N N . ILE A 1 70 ? -1.039 9.456 6.308 1.00 96.88 70 ILE A N 1
ATOM 549 C CA . ILE A 1 70 ? -1.834 8.721 7.305 1.00 96.88 70 ILE A CA 1
ATOM 550 C C . ILE A 1 70 ? -2.059 9.574 8.557 1.00 96.88 70 ILE A C 1
ATOM 552 O O . ILE A 1 70 ? -3.187 9.651 9.033 1.00 96.88 70 ILE A O 1
ATOM 556 N N 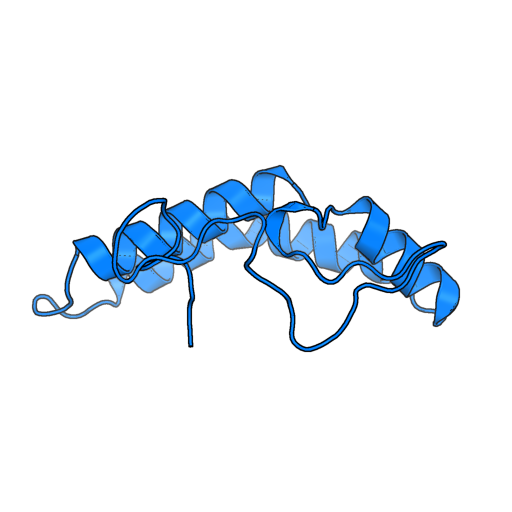. GLU A 1 71 ? -1.021 10.230 9.076 1.00 96.94 71 GLU A N 1
ATOM 557 C CA . GLU A 1 71 ? -1.130 11.097 10.257 1.00 96.94 71 GLU A CA 1
ATOM 558 C C . GLU A 1 71 ? -2.052 12.295 10.003 1.00 96.94 71 GLU A C 1
ATOM 560 O O . GLU A 1 71 ? -2.968 12.559 10.780 1.00 96.94 71 GLU A O 1
ATOM 565 N N . THR A 1 72 ? -1.864 12.974 8.870 1.00 97.94 72 THR A N 1
ATOM 566 C CA . THR A 1 72 ? -2.668 14.139 8.481 1.00 97.94 72 THR A CA 1
ATOM 567 C C . THR A 1 72 ? -4.148 13.780 8.387 1.00 97.94 72 THR A C 1
ATOM 569 O O . THR A 1 72 ? -4.994 14.511 8.895 1.00 97.94 72 THR A O 1
ATOM 572 N N . VAL A 1 73 ? -4.468 12.640 7.764 1.00 97.12 73 VAL A N 1
ATOM 573 C CA . VAL A 1 73 ? -5.853 12.166 7.664 1.00 97.12 73 VAL A CA 1
ATOM 574 C C . VAL A 1 73 ? -6.371 11.711 9.023 1.00 97.12 73 VAL A C 1
ATOM 576 O O . VAL A 1 73 ? -7.496 12.040 9.367 1.00 97.12 73 VAL A O 1
ATOM 579 N N . SER A 1 74 ? -5.570 11.006 9.825 1.00 96.25 74 SER A N 1
ATOM 580 C CA . SER A 1 74 ? -5.978 10.576 11.168 1.00 96.25 74 SER A CA 1
ATOM 581 C C . SER A 1 74 ? -6.380 11.758 12.055 1.00 96.25 74 SER A C 1
ATOM 583 O O . SER A 1 74 ? -7.361 11.657 12.784 1.00 96.25 74 SER A O 1
ATOM 585 N N . ASN A 1 75 ? -5.663 12.880 11.961 1.00 96.56 75 ASN A N 1
ATOM 586 C CA . ASN A 1 75 ? -5.936 14.091 12.739 1.00 96.56 75 ASN A CA 1
ATOM 587 C C . ASN A 1 75 ? -7.128 14.909 12.215 1.00 96.56 75 ASN A C 1
ATOM 589 O O . ASN A 1 75 ? -7.617 15.785 12.924 1.00 96.56 75 ASN A O 1
ATOM 593 N N . SER A 1 76 ? -7.587 14.659 10.984 1.00 97.31 76 SER A N 1
ATOM 594 C CA . SER A 1 76 ? -8.734 15.356 10.391 1.00 97.31 76 SER A CA 1
ATOM 595 C C . SER A 1 76 ? -10.049 14.583 10.504 1.00 97.31 76 SER A C 1
ATOM 597 O O . SER A 1 76 ? -11.093 15.094 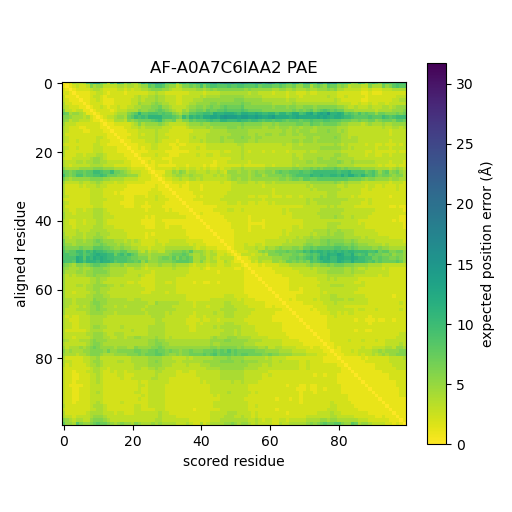10.092 1.00 97.31 76 SER A O 1
ATOM 599 N N . LEU A 1 77 ? -10.025 13.365 11.061 1.00 96.75 77 LEU A N 1
ATOM 600 C CA . LEU A 1 77 ? -11.235 12.578 11.275 1.00 96.75 77 LEU A CA 1
ATOM 601 C C . LEU A 1 77 ? -12.104 13.195 12.386 1.00 96.75 77 LEU A C 1
ATOM 603 O O . LEU A 1 77 ? -11.577 13.591 13.427 1.00 96.75 77 LEU A O 1
ATOM 607 N N . PRO A 1 78 ? -13.435 13.258 12.197 1.00 97.25 78 PRO A N 1
ATOM 608 C CA . PRO A 1 78 ? -14.338 13.726 13.238 1.00 97.25 78 PRO A CA 1
ATOM 609 C C . PRO A 1 78 ? -14.365 12.745 14.425 1.00 97.25 78 PRO A C 1
ATOM 611 O O . PRO A 1 78 ? -14.155 11.545 14.218 1.00 97.25 78 PRO A O 1
ATOM 614 N N . PRO A 1 79 ? -14.674 13.212 15.649 1.00 93.75 79 PRO A N 1
ATOM 615 C CA . PRO A 1 79 ? -14.729 12.362 16.842 1.00 93.75 79 PRO A CA 1
ATOM 616 C C . PRO A 1 79 ? -15.684 11.166 16.720 1.00 93.75 79 PRO A C 1
ATOM 618 O O . PRO A 1 79 ? -15.451 10.122 17.319 1.00 93.75 79 PRO A O 1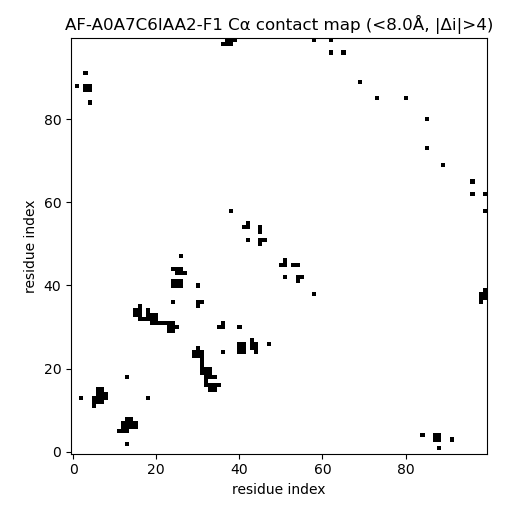
ATOM 621 N N . GLU A 1 80 ? -16.752 11.298 15.932 1.00 96.19 80 GLU A N 1
ATOM 622 C CA . GLU A 1 80 ? -17.757 10.254 15.717 1.00 96.19 80 GLU A CA 1
ATOM 623 C C . GLU A 1 80 ? -17.343 9.224 14.652 1.00 96.19 80 GLU A C 1
ATOM 625 O O . GLU A 1 80 ? -18.094 8.287 14.363 1.00 96.19 80 GLU A O 1
ATOM 630 N N . PHE A 1 81 ? -16.169 9.381 14.029 1.00 96.25 81 PHE A N 1
ATOM 631 C CA . PHE A 1 81 ? -15.706 8.445 13.013 1.00 96.25 81 PHE A CA 1
ATOM 632 C C . PHE A 1 81 ? -15.363 7.079 13.634 1.00 96.25 81 PHE A C 1
ATOM 634 O O . PHE A 1 81 ? -14.642 7.024 14.631 1.00 96.25 81 PHE A O 1
ATOM 641 N N . PRO A 1 82 ? -15.791 5.948 13.039 1.00 96.38 82 PRO A N 1
ATOM 642 C CA . PRO A 1 82 ? -15.486 4.632 13.591 1.00 96.38 82 PRO A CA 1
ATOM 643 C C . PRO A 1 82 ? -13.977 4.337 13.590 1.00 96.38 82 PRO A C 1
ATOM 645 O O . PRO A 1 82 ? -13.381 4.055 12.547 1.00 96.38 82 PRO A O 1
ATOM 648 N N . GLU A 1 83 ? -13.362 4.338 14.772 1.00 95.00 83 GLU A N 1
ATOM 649 C CA . GLU A 1 83 ? -11.916 4.147 14.944 1.00 95.00 83 GLU A CA 1
ATOM 650 C C . GLU A 1 83 ? -11.423 2.839 14.308 1.00 95.00 83 GLU A C 1
ATOM 652 O O . GLU A 1 83 ? -10.474 2.832 13.523 1.00 95.00 83 GLU A O 1
ATOM 657 N N . GLN A 1 84 ? -12.128 1.730 14.551 1.00 94.00 84 GLN A N 1
ATOM 658 C CA . GLN A 1 84 ? -11.761 0.421 14.005 1.00 94.00 84 GLN A CA 1
ATOM 659 C C . GLN A 1 84 ? -11.750 0.407 12.467 1.00 94.00 84 GLN A C 1
ATOM 661 O O . GLN A 1 84 ? -10.930 -0.280 11.848 1.00 94.00 84 GLN A O 1
ATOM 666 N N . LEU A 1 85 ? -12.642 1.178 11.836 1.00 94.94 85 LEU A N 1
ATOM 667 C CA . LEU A 1 85 ? -12.684 1.318 10.384 1.00 94.94 85 LEU A CA 1
ATOM 668 C C . LEU A 1 85 ? -11.441 2.061 9.887 1.00 94.94 85 LEU A C 1
ATOM 670 O O . LEU A 1 85 ? -10.768 1.564 8.982 1.00 94.94 85 LEU A O 1
ATOM 674 N N . ALA A 1 86 ? -11.104 3.196 10.506 1.00 96.50 86 ALA A N 1
ATOM 675 C CA . ALA A 1 86 ? -9.904 3.965 10.177 1.00 96.50 86 ALA A CA 1
ATOM 676 C C . ALA A 1 86 ? -8.634 3.117 10.345 1.00 96.50 86 ALA A C 1
ATOM 678 O O . ALA A 1 86 ? -7.850 2.977 9.404 1.00 96.50 86 ALA A O 1
ATOM 679 N N . LEU A 1 87 ? -8.481 2.465 11.503 1.00 96.25 87 LEU A N 1
ATOM 680 C CA . LEU A 1 87 ? -7.338 1.608 11.814 1.00 96.25 87 LEU A CA 1
ATOM 681 C C . LEU A 1 87 ? -7.183 0.467 10.807 1.00 96.25 87 LEU A C 1
ATOM 683 O O . LEU A 1 87 ? -6.067 0.201 10.360 1.00 96.25 87 LEU A O 1
ATOM 687 N N . SER A 1 88 ? -8.282 -0.178 10.396 1.00 96.00 88 SER A N 1
ATOM 688 C CA . SER A 1 88 ? -8.223 -1.255 9.398 1.00 96.00 88 SER A CA 1
ATOM 689 C C . SER A 1 88 ? -7.649 -0.776 8.060 1.00 96.00 88 SER A C 1
ATOM 691 O O . SER A 1 88 ? -6.819 -1.459 7.457 1.00 96.00 88 SER A O 1
ATOM 693 N N . ILE A 1 89 ? -8.024 0.429 7.621 1.00 96.12 89 ILE A N 1
ATOM 694 C CA . ILE A 1 89 ? -7.540 1.020 6.373 1.00 96.12 89 ILE A CA 1
ATOM 695 C C . ILE A 1 89 ? -6.079 1.447 6.521 1.00 96.12 89 ILE A C 1
ATOM 697 O O . ILE A 1 89 ? -5.258 1.084 5.680 1.00 96.12 89 ILE A O 1
ATOM 701 N N . PHE A 1 90 ? -5.731 2.166 7.592 1.00 97.00 90 PHE A N 1
ATOM 702 C CA . PHE A 1 90 ? -4.365 2.643 7.812 1.00 97.00 90 PHE A CA 1
ATOM 703 C C . PHE A 1 90 ? -3.366 1.495 7.951 1.00 97.00 90 PHE A C 1
ATOM 705 O O . PHE A 1 90 ? -2.305 1.532 7.330 1.00 97.00 90 PHE A O 1
ATOM 712 N N . ASN A 1 91 ? -3.713 0.440 8.689 1.00 96.06 91 ASN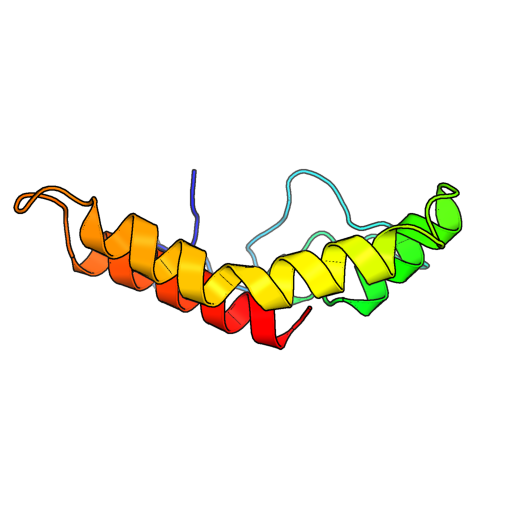 A N 1
ATOM 713 C CA . ASN A 1 91 ? -2.869 -0.749 8.804 1.00 96.06 91 ASN A CA 1
ATOM 714 C C . ASN A 1 91 ? -2.707 -1.451 7.454 1.00 96.06 91 ASN A C 1
ATOM 716 O O . ASN A 1 91 ? -1.594 -1.807 7.076 1.00 96.06 91 ASN A O 1
ATOM 720 N N . GLY A 1 92 ? -3.789 -1.569 6.681 1.00 95.19 92 GLY A N 1
ATOM 721 C CA . GLY A 1 92 ? -3.735 -2.120 5.332 1.00 95.19 92 GLY A CA 1
ATOM 722 C C . GLY A 1 92 ? -2.806 -1.349 4.388 1.00 95.19 92 GLY A C 1
ATOM 723 O O . GLY A 1 92 ? -2.036 -1.951 3.632 1.00 95.19 92 GLY A O 1
ATOM 724 N N . ILE A 1 93 ? -2.848 -0.015 4.450 1.00 95.50 93 ILE A N 1
ATOM 725 C CA . ILE A 1 93 ? -1.949 0.860 3.691 1.00 95.50 93 ILE A CA 1
ATOM 726 C C . ILE A 1 93 ? -0.497 0.642 4.131 1.00 95.50 93 ILE A C 1
ATOM 728 O O . ILE A 1 93 ? 0.345 0.389 3.270 1.00 95.50 93 ILE A O 1
ATOM 732 N N . ARG A 1 94 ? -0.206 0.650 5.442 1.00 95.81 94 ARG A N 1
ATOM 733 C CA . ARG A 1 94 ? 1.148 0.402 5.980 1.00 95.81 94 ARG A CA 1
ATOM 734 C C . ARG A 1 94 ? 1.718 -0.934 5.505 1.00 95.81 94 ARG A C 1
ATOM 736 O O . ARG A 1 94 ? 2.797 -0.963 4.929 1.00 95.81 94 ARG A O 1
ATOM 743 N N . SER A 1 95 ? 0.955 -2.021 5.616 1.00 94.19 95 SER A N 1
ATOM 744 C CA . SER A 1 95 ? 1.401 -3.331 5.122 1.00 94.19 95 SER A CA 1
ATOM 745 C C . SER A 1 95 ? 1.598 -3.367 3.605 1.00 94.19 95 SER A C 1
ATOM 747 O O . SER A 1 95 ? 2.310 -4.223 3.089 1.00 94.19 95 SER A O 1
ATOM 749 N N . THR A 1 96 ? 0.925 -2.496 2.849 1.00 94.81 96 THR A N 1
ATOM 750 C CA . THR A 1 96 ? 1.093 -2.413 1.391 1.00 94.81 96 THR A CA 1
ATOM 751 C C . THR A 1 96 ? 2.356 -1.663 1.003 1.00 94.81 96 THR A C 1
ATOM 753 O O . THR A 1 96 ? 3.030 -2.107 0.079 1.00 94.81 96 THR A O 1
ATOM 756 N N . VAL A 1 97 ? 2.709 -0.604 1.735 1.00 95.25 97 VAL A N 1
ATOM 757 C CA . VAL A 1 97 ? 3.988 0.114 1.597 1.00 95.25 97 VAL A CA 1
ATOM 758 C C . VAL A 1 97 ? 5.169 -0.843 1.733 1.00 95.25 97 VAL A C 1
ATOM 760 O O . VAL A 1 97 ? 6.076 -0.789 0.919 1.00 95.25 97 VAL A O 1
ATOM 763 N N . GLU A 1 98 ? 5.121 -1.788 2.675 1.00 93.69 98 GLU A N 1
ATOM 764 C CA . GLU A 1 98 ? 6.183 -2.793 2.873 1.00 93.69 98 GLU A CA 1
ATOM 765 C C . GLU A 1 98 ? 6.420 -3.714 1.659 1.00 93.69 98 GLU A C 1
ATOM 767 O O . GLU A 1 98 ? 7.443 -4.395 1.590 1.00 93.69 98 GLU A O 1
ATOM 772 N N . ARG A 1 99 ? 5.477 -3.779 0.706 1.00 92.94 99 ARG A N 1
ATOM 773 C CA . ARG A 1 99 ? 5.572 -4.620 -0.503 1.00 92.94 99 ARG A CA 1
ATOM 774 C C . ARG A 1 99 ? 5.857 -3.830 -1.786 1.00 92.94 99 ARG A C 1
ATOM 776 O O . ARG A 1 99 ? 6.007 -4.457 -2.845 1.00 92.94 99 ARG A O 1
ATOM 783 N N . LEU A 1 100 ? 5.834 -2.498 -1.726 1.00 89.12 100 LEU A N 1
ATOM 784 C CA . LEU A 1 100 ? 6.116 -1.597 -2.849 1.00 89.12 100 LEU A CA 1
ATOM 785 C C . LEU A 1 100 ? 7.620 -1.340 -2.963 1.00 89.12 100 LEU A C 1
ATOM 787 O O . LEU A 1 100 ? 8.085 -1.320 -4.123 1.00 89.12 100 LEU A O 1
#

pLDDT: mean 94.06, std 4.04, range [63.5, 97.94]

Nearest PDB structures (foldseek):
  3tpt-assembly2_B  TM=9.143E-01  e=8.535E-05  Escherichia coli
  2wiu-assembly1_A  TM=9.053E-01  e=1.024E-04  Escherichia coli
  3dnt-assembly1_A  TM=9.210E-01  e=1.472E-04  Escherichia coli K-12
  3dnt-assembly2_B  TM=9.140E-01  e=1.472E-04  Escherichia coli K-12
  4yg7-assembly1_K  TM=8.884E-01  e=1.471E-03  Escherichia coli K-12

Secondary structure (DSSP, 8-state):
---GGG-SSSTT---TTT-EEEEEEESSSEEEEGGG--HHHHHHHHHHHT-HHHHHHHHHHHHHHHHHHHHHHHHHS-TTS-HHHHHHHHHHHHHHHTT-

Foldseek 3Di:
DDLLLQDDDDPSHDDQQRQFDPAFLDAPDTHTRPVPDALVSVCRSCVVVVNNVPSVVVLVVCLVCLVVVLVVVVVVDDPPPDPSVSVSRSVVSVVRNVRD